Protein AF-A0A5P9D032-F1 (afdb_monomer_lite)

pLDDT: mean 89.38, std 12.62, range [38.28, 98.38]

Secondary structure (DSSP, 8-state):
-----SS-HHHHHHHHHHHHHHHHHTT-HHHHHHHSSS-HHHHHHHH--S-GGGTT----HHHHHHHHHHHHHTT---HHHHHHHHHTT-------SSTHHHHHHHHHHHHHHHHHHHHHHHT--

Sequence (125 aa):
MSIGRRTTDTDRRGLKIATQRTVQMCGGQDYSATVTRVHSKTLSDYGNTGNERHGDTFMPVDVFADLVIDCAERGEVAPMLERLCELAGGRFVRVHGDGLLAITEEIMRQAKALQDHVSNGEAAE

Foldseek 3Di:
DPPPDPDDLVLLLQLLCLLQQLCVLLPHLCSLVVQAVDHSVLSCLQSDPPDPVSSVPHDDPRSVVSSQVSCVVVVHGRSSVQSVQVVVVHGDDDDDDPGPVVVVVVVVVVVVVVVVVVVVVVVVD

Radius of gyration: 19.41 Å; chains: 1; bounding box: 33×46×62 Å

Structure (mmCIF, N/CA/C/O backbone):
data_AF-A0A5P9D032-F1
#
_entry.id   AF-A0A5P9D032-F1
#
loop_
_atom_site.group_PDB
_atom_site.id
_atom_site.type_symbol
_atom_site.label_atom_id
_atom_site.label_alt_id
_atom_site.label_comp_id
_atom_site.label_asym_id
_atom_site.label_entity_id
_atom_site.label_seq_id
_atom_site.pdbx_PDB_ins_code
_atom_site.Cartn_x
_atom_site.Cartn_y
_atom_site.Cartn_z
_atom_site.occupancy
_atom_site.B_iso_or_equiv
_atom_site.auth_seq_id
_atom_site.auth_comp_id
_atom_site.auth_asym_id
_atom_site.auth_atom_id
_atom_site.pdbx_PDB_model_num
ATOM 1 N N . MET A 1 1 ? -8.980 8.339 -28.553 1.00 38.28 1 MET A N 1
ATOM 2 C CA . MET A 1 1 ? -9.266 9.232 -27.410 1.00 38.28 1 MET A CA 1
ATOM 3 C C . MET A 1 1 ? -8.490 8.719 -26.214 1.00 38.28 1 MET A C 1
ATOM 5 O O . MET A 1 1 ? -8.739 7.598 -25.795 1.00 38.28 1 MET A O 1
ATOM 9 N N . SER A 1 2 ? -7.520 9.484 -25.715 1.00 50.03 2 SER A N 1
ATOM 10 C CA . SER A 1 2 ? -6.909 9.195 -24.417 1.00 50.03 2 SER A CA 1
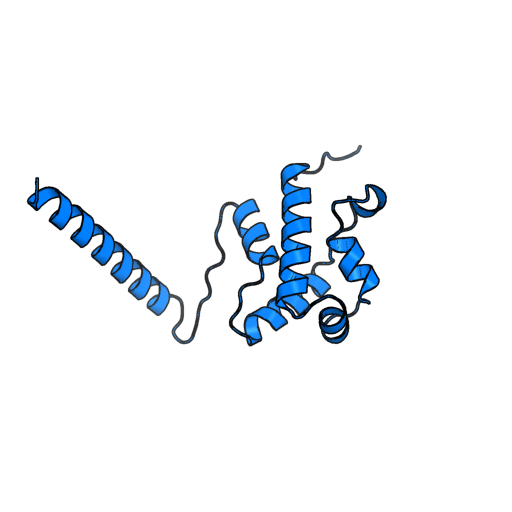ATOM 11 C C . SER A 1 2 ? -7.854 9.748 -23.357 1.00 50.03 2 SER A C 1
ATOM 13 O O . SER A 1 2 ? -8.034 10.962 -23.270 1.00 50.03 2 SER A O 1
ATOM 15 N N . ILE A 1 3 ? -8.536 8.872 -22.620 1.00 60.94 3 ILE A N 1
ATOM 16 C CA . ILE A 1 3 ? -9.250 9.297 -21.417 1.00 60.94 3 ILE A CA 1
ATOM 17 C C . ILE A 1 3 ? -8.163 9.731 -20.435 1.00 60.94 3 ILE A C 1
ATOM 19 O O . ILE A 1 3 ? -7.352 8.909 -20.006 1.00 60.94 3 ILE A O 1
ATOM 23 N N . GLY A 1 4 ? -8.117 11.028 -20.121 1.00 81.06 4 GLY A N 1
ATOM 24 C CA . GLY A 1 4 ? -7.200 11.558 -19.119 1.00 81.06 4 GLY A CA 1
ATOM 25 C C . GLY A 1 4 ? -7.355 10.782 -17.812 1.00 81.06 4 GLY A C 1
ATOM 26 O O . GLY A 1 4 ? -8.474 10.529 -17.355 1.00 81.06 4 GLY A O 1
ATOM 27 N N . ARG A 1 5 ? -6.235 10.351 -17.228 1.00 85.56 5 ARG A N 1
ATOM 28 C CA . ARG A 1 5 ? -6.258 9.602 -15.968 1.00 85.56 5 ARG A CA 1
ATOM 29 C C . ARG A 1 5 ? -6.827 10.488 -14.864 1.00 85.56 5 ARG A C 1
ATOM 31 O O . ARG A 1 5 ? -6.528 11.675 -14.798 1.00 85.56 5 ARG A O 1
ATOM 38 N N . ARG A 1 6 ? -7.629 9.891 -13.979 1.00 91.06 6 ARG A N 1
ATOM 39 C CA . ARG A 1 6 ? -8.221 10.591 -12.828 1.00 91.06 6 ARG A CA 1
ATOM 40 C C . ARG A 1 6 ? -7.190 10.966 -11.762 1.00 91.06 6 ARG A C 1
ATOM 42 O O . ARG A 1 6 ? -7.396 11.943 -11.059 1.00 91.06 6 ARG A O 1
ATOM 49 N N . THR A 1 7 ? -6.108 10.198 -11.638 1.00 92.38 7 THR A N 1
ATOM 50 C CA . THR A 1 7 ? -5.033 10.482 -10.682 1.00 92.38 7 THR A CA 1
ATOM 51 C C . THR A 1 7 ? -4.113 11.585 -11.193 1.00 92.38 7 THR A C 1
ATOM 53 O O . THR A 1 7 ? -3.817 11.659 -12.389 1.00 92.38 7 THR A O 1
ATOM 56 N N . THR A 1 8 ? -3.607 12.412 -10.283 1.00 93.38 8 THR A N 1
ATOM 57 C CA . THR A 1 8 ? -2.536 13.379 -10.557 1.00 93.38 8 THR A CA 1
ATOM 58 C C . THR A 1 8 ? -1.155 12.709 -10.502 1.00 93.38 8 THR A C 1
ATOM 60 O O . THR A 1 8 ? -1.019 11.567 -10.051 1.00 93.38 8 THR A O 1
ATOM 63 N N . ASP A 1 9 ? -0.105 13.405 -10.950 1.00 92.19 9 ASP A N 1
ATOM 64 C CA . ASP A 1 9 ? 1.282 12.943 -10.769 1.00 92.19 9 ASP A CA 1
ATOM 65 C C . ASP A 1 9 ? 1.656 12.815 -9.291 1.00 92.19 9 ASP A C 1
ATOM 67 O O . ASP A 1 9 ? 2.324 11.858 -8.895 1.00 92.19 9 ASP A O 1
ATOM 71 N N . THR A 1 10 ? 1.167 13.736 -8.459 1.00 93.75 10 THR A N 1
ATOM 72 C CA . THR A 1 10 ? 1.342 13.695 -7.005 1.00 93.75 10 THR A CA 1
ATOM 73 C C . THR A 1 10 ? 0.710 12.439 -6.408 1.00 93.75 10 THR A C 1
ATOM 75 O O . THR A 1 10 ? 1.352 11.758 -5.607 1.00 93.75 10 THR A O 1
ATOM 78 N N . ASP A 1 11 ? -0.498 12.067 -6.844 1.00 95.38 11 ASP A N 1
ATOM 79 C CA . ASP A 1 11 ? -1.169 10.846 -6.379 1.00 95.38 11 ASP A CA 1
ATOM 80 C C . ASP A 1 11 ? -0.381 9.597 -6.762 1.00 95.38 11 ASP A C 1
ATOM 82 O O . ASP A 1 11 ? -0.115 8.739 -5.918 1.00 95.38 11 ASP A O 1
ATOM 86 N N . ARG A 1 12 ? 0.051 9.522 -8.027 1.00 94.62 12 ARG A N 1
ATOM 87 C CA . ARG A 1 12 ? 0.860 8.415 -8.553 1.00 94.62 12 ARG A CA 1
ATOM 88 C C . ARG A 1 12 ? 2.191 8.278 -7.819 1.00 94.62 12 ARG A C 1
ATOM 90 O O . ARG A 1 12 ? 2.565 7.171 -7.433 1.00 94.62 12 ARG A O 1
ATOM 97 N N . ARG A 1 13 ? 2.888 9.390 -7.575 1.00 95.50 13 ARG A N 1
ATOM 98 C CA . ARG A 1 13 ? 4.135 9.406 -6.799 1.00 95.50 13 ARG A CA 1
ATOM 99 C C . ARG A 1 13 ? 3.895 8.959 -5.359 1.00 95.50 13 ARG A C 1
ATOM 101 O O . ARG A 1 13 ? 4.665 8.150 -4.845 1.00 95.50 13 ARG A O 1
ATOM 108 N N . GLY A 1 14 ? 2.817 9.433 -4.733 1.00 96.62 14 GLY A N 1
ATOM 109 C CA . GLY A 1 14 ? 2.407 9.012 -3.393 1.00 96.62 14 GLY A CA 1
ATOM 110 C C . GLY A 1 14 ? 2.156 7.504 -3.309 1.00 96.62 14 GLY A C 1
ATOM 111 O O . GLY A 1 14 ? 2.670 6.851 -2.404 1.00 96.62 14 GLY A O 1
ATOM 112 N N . LEU A 1 15 ? 1.458 6.929 -4.293 1.00 97.00 15 LEU A N 1
ATOM 113 C CA . LEU A 1 15 ? 1.227 5.483 -4.383 1.00 97.00 15 LEU A CA 1
ATOM 114 C C . LEU A 1 15 ? 2.529 4.689 -4.534 1.00 97.00 15 LEU A C 1
ATOM 116 O O . LEU A 1 15 ? 2.698 3.662 -3.878 1.00 97.00 15 LEU A O 1
ATOM 120 N N . LYS A 1 16 ? 3.485 5.166 -5.338 1.00 97.56 16 LYS A N 1
ATOM 121 C CA . LYS A 1 16 ? 4.796 4.511 -5.474 1.00 97.56 16 LYS A CA 1
ATOM 122 C C . LYS A 1 16 ? 5.605 4.533 -4.179 1.00 97.56 16 LYS A C 1
ATOM 124 O O . LYS A 1 16 ? 6.175 3.513 -3.800 1.00 97.56 16 LYS A O 1
ATOM 129 N N . ILE A 1 17 ? 5.602 5.650 -3.455 1.00 98.00 17 ILE A N 1
ATOM 130 C CA . ILE A 1 17 ? 6.254 5.737 -2.138 1.00 98.00 17 ILE A CA 1
ATOM 131 C C . ILE A 1 17 ? 5.572 4.789 -1.142 1.00 98.00 17 ILE A C 1
ATOM 133 O O . ILE A 1 17 ? 6.251 4.051 -0.430 1.00 98.00 17 ILE A O 1
ATOM 137 N N . ALA A 1 18 ? 4.238 4.756 -1.116 1.00 98.12 18 ALA A N 1
ATOM 138 C CA . ALA A 1 18 ? 3.489 3.836 -0.264 1.00 98.12 18 ALA A CA 1
ATOM 139 C C . ALA A 1 18 ? 3.758 2.361 -0.626 1.00 98.12 18 ALA A C 1
ATOM 141 O O . ALA A 1 18 ? 3.851 1.516 0.264 1.00 98.12 18 ALA A O 1
ATOM 142 N N . THR A 1 19 ? 3.986 2.066 -1.911 1.00 98.25 19 THR A N 1
ATOM 143 C CA . THR A 1 19 ? 4.440 0.751 -2.391 1.00 98.25 19 THR A CA 1
ATOM 144 C C . THR A 1 19 ? 5.786 0.370 -1.803 1.00 98.25 19 THR A C 1
ATOM 146 O O . THR A 1 19 ? 5.902 -0.699 -1.212 1.00 98.25 19 THR A O 1
ATOM 149 N N . GLN A 1 20 ? 6.786 1.253 -1.896 1.00 97.88 20 GLN A N 1
ATOM 150 C CA . GLN A 1 20 ? 8.101 0.999 -1.303 1.00 97.88 20 GLN A CA 1
ATOM 151 C C . GLN A 1 20 ? 7.987 0.727 0.199 1.00 97.88 20 GLN A C 1
ATOM 153 O O . GLN A 1 20 ? 8.551 -0.245 0.687 1.00 97.88 20 GLN A O 1
ATOM 158 N N . ARG A 1 21 ? 7.230 1.558 0.926 1.00 98.00 21 ARG A N 1
ATOM 159 C CA . ARG A 1 21 ? 7.043 1.415 2.377 1.00 98.00 21 ARG A CA 1
ATOM 160 C C . ARG A 1 21 ? 6.352 0.108 2.752 1.00 98.00 21 ARG A C 1
ATOM 162 O O . ARG A 1 21 ? 6.767 -0.521 3.714 1.00 98.00 21 ARG A O 1
ATOM 169 N N . THR A 1 22 ? 5.354 -0.314 1.978 1.00 98.12 22 THR A N 1
ATOM 170 C CA . THR A 1 22 ? 4.661 -1.595 2.193 1.00 98.12 22 THR A CA 1
ATOM 171 C C . THR A 1 22 ? 5.609 -2.770 1.985 1.00 98.12 22 THR A C 1
ATOM 173 O O . THR A 1 22 ? 5.741 -3.605 2.865 1.00 98.12 22 THR A O 1
ATOM 176 N N . VAL A 1 23 ? 6.356 -2.786 0.877 1.00 97.81 23 VAL A N 1
ATOM 177 C CA . VAL 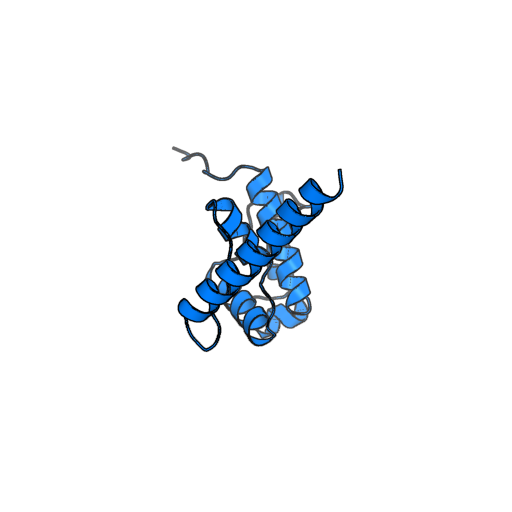A 1 23 ? 7.347 -3.844 0.611 1.00 97.81 23 VAL A CA 1
ATOM 178 C C . VAL A 1 23 ? 8.419 -3.896 1.704 1.00 97.81 23 VAL A C 1
ATOM 180 O O . VAL A 1 23 ? 8.839 -4.978 2.097 1.00 97.81 23 VAL A O 1
ATOM 183 N N . GLN A 1 24 ? 8.863 -2.744 2.219 1.00 97.69 24 GLN A N 1
ATOM 184 C CA . GLN A 1 24 ? 9.803 -2.703 3.345 1.00 97.69 24 GLN A CA 1
ATOM 185 C C . GLN A 1 24 ? 9.183 -3.246 4.637 1.00 97.69 24 GLN A C 1
ATOM 187 O O . GLN A 1 24 ? 9.832 -4.022 5.329 1.00 97.69 24 GLN A O 1
ATOM 192 N N . MET A 1 25 ? 7.928 -2.895 4.927 1.00 97.12 25 MET A N 1
ATOM 193 C CA . MET A 1 25 ? 7.183 -3.384 6.092 1.00 97.12 25 MET A CA 1
ATOM 194 C C . MET A 1 25 ? 7.013 -4.912 6.074 1.00 97.12 25 MET A C 1
ATOM 196 O O . MET A 1 25 ? 7.250 -5.559 7.087 1.00 97.12 25 MET A O 1
ATOM 200 N N . CYS A 1 26 ? 6.744 -5.517 4.911 1.00 95.44 26 CYS A N 1
ATOM 201 C CA . CYS A 1 26 ? 6.686 -6.979 4.775 1.00 95.44 26 CYS A CA 1
ATOM 202 C C . CYS A 1 26 ? 8.037 -7.681 5.039 1.00 95.44 26 CYS A C 1
ATOM 204 O O . CYS A 1 26 ? 8.075 -8.896 5.222 1.00 95.44 26 CYS A O 1
ATOM 206 N N . GLY A 1 27 ? 9.157 -6.951 5.085 1.00 95.12 27 GLY A N 1
ATOM 207 C CA . GLY A 1 27 ? 10.505 -7.514 5.251 1.00 95.12 27 GLY A CA 1
ATOM 208 C C . GLY A 1 27 ? 11.411 -7.335 4.030 1.00 95.12 27 GLY A C 1
ATOM 209 O O . GLY A 1 27 ? 12.428 -8.014 3.904 1.00 95.12 27 GLY A O 1
ATOM 210 N N . GLY A 1 28 ? 11.058 -6.430 3.116 1.00 97.25 28 GLY A N 1
ATOM 211 C CA . GLY A 1 28 ? 11.842 -6.112 1.927 1.00 97.25 28 GLY A CA 1
ATOM 212 C C . GLY A 1 28 ? 11.443 -6.921 0.691 1.00 97.25 28 GLY A C 1
ATOM 213 O O . GLY A 1 28 ? 10.538 -7.755 0.716 1.00 97.25 28 GLY A O 1
ATOM 214 N N . GLN A 1 29 ? 12.122 -6.644 -0.427 1.00 97.19 29 GLN A N 1
ATOM 215 C CA . GLN A 1 29 ? 11.784 -7.202 -1.744 1.00 97.19 29 GLN A CA 1
ATOM 216 C C . GLN A 1 29 ? 11.968 -8.721 -1.810 1.00 97.19 29 GLN A C 1
ATOM 218 O O . GLN A 1 29 ? 11.136 -9.393 -2.410 1.00 97.19 29 GLN A O 1
ATOM 223 N N . ASP A 1 30 ? 13.018 -9.253 -1.181 1.00 97.69 30 ASP A N 1
ATOM 224 C CA . ASP A 1 30 ? 13.319 -10.687 -1.223 1.00 97.69 30 ASP A CA 1
ATOM 225 C C . ASP A 1 30 ? 12.312 -11.506 -0.427 1.00 97.69 30 ASP A C 1
ATOM 227 O O . ASP A 1 30 ? 11.845 -12.529 -0.917 1.00 97.69 30 ASP A O 1
ATOM 231 N N . TYR A 1 31 ? 11.910 -11.024 0.752 1.00 97.94 31 TYR A N 1
ATOM 232 C CA . TYR A 1 31 ? 10.816 -11.640 1.494 1.00 97.94 31 TYR A CA 1
ATOM 233 C C . TYR A 1 31 ? 9.490 -11.497 0.740 1.00 97.94 31 TYR A C 1
A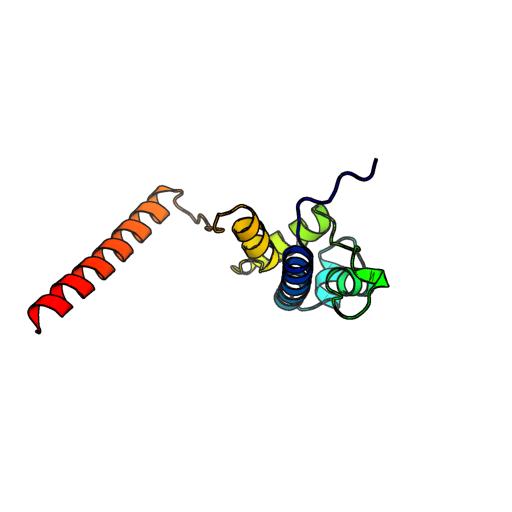TOM 235 O O . TYR A 1 31 ? 8.771 -12.465 0.539 1.00 97.94 31 TYR A O 1
ATOM 243 N N . SER A 1 32 ? 9.180 -10.297 0.249 1.00 97.69 32 SER A N 1
ATOM 244 C CA . SER A 1 32 ? 7.939 -10.045 -0.493 1.00 97.69 32 SER A CA 1
ATOM 245 C C . SER A 1 32 ? 7.809 -10.936 -1.742 1.00 97.69 32 SER A C 1
ATOM 247 O O . SER A 1 32 ? 6.704 -11.266 -2.163 1.00 97.69 32 SER A O 1
ATOM 249 N N . ALA A 1 33 ? 8.924 -11.368 -2.335 1.00 97.88 33 ALA A N 1
ATOM 250 C CA . ALA A 1 33 ? 8.933 -12.301 -3.458 1.00 97.88 33 ALA A CA 1
ATOM 251 C C . ALA A 1 33 ? 8.605 -13.758 -3.072 1.00 97.88 33 ALA A C 1
ATOM 253 O O . ALA A 1 33 ? 8.327 -14.559 -3.961 1.00 97.88 33 ALA A O 1
ATOM 254 N N . THR A 1 34 ? 8.647 -14.125 -1.785 1.00 97.81 34 THR A N 1
ATOM 255 C CA . THR A 1 34 ? 8.256 -15.467 -1.312 1.00 97.81 34 THR A CA 1
ATOM 256 C C . THR A 1 34 ? 6.765 -15.571 -0.999 1.00 97.81 34 THR A C 1
ATOM 258 O O . THR A 1 34 ? 6.214 -16.667 -1.070 1.00 97.81 34 THR A O 1
ATOM 261 N N . VAL A 1 35 ? 6.116 -14.446 -0.683 1.00 97.12 35 VAL A N 1
ATOM 262 C CA . VAL A 1 35 ? 4.681 -14.377 -0.345 1.00 97.12 35 VAL A CA 1
ATOM 263 C C . VAL A 1 35 ? 3.807 -13.880 -1.497 1.00 97.12 35 VAL A C 1
ATOM 265 O O . VAL A 1 35 ? 2.589 -13.988 -1.431 1.00 97.12 35 VAL A O 1
ATOM 268 N N . THR A 1 36 ? 4.412 -13.363 -2.569 1.00 98.00 36 THR A N 1
ATOM 269 C CA . THR A 1 36 ? 3.706 -12.927 -3.782 1.00 98.00 36 THR A CA 1
ATOM 270 C C . THR A 1 36 ? 4.129 -13.752 -4.993 1.00 98.00 36 THR A C 1
ATOM 272 O O . THR A 1 36 ? 5.173 -14.401 -5.006 1.00 98.00 36 THR A O 1
ATOM 275 N N . ARG A 1 37 ? 3.359 -13.682 -6.083 1.00 98.12 37 ARG A N 1
ATOM 276 C CA . ARG A 1 37 ? 3.691 -14.384 -7.340 1.00 98.12 37 ARG A CA 1
ATOM 277 C C . ARG A 1 37 ? 4.792 -13.735 -8.197 1.00 98.12 37 ARG A C 1
ATOM 279 O O . ARG A 1 37 ? 4.991 -14.156 -9.338 1.00 98.12 37 ARG A O 1
ATOM 286 N N . VAL A 1 38 ? 5.426 -12.653 -7.743 1.00 97.81 38 VAL A N 1
ATOM 287 C CA . VAL A 1 38 ? 6.389 -11.870 -8.540 1.00 97.81 38 VAL A CA 1
ATOM 288 C C . VAL A 1 38 ? 7.771 -11.845 -7.893 1.00 97.81 38 VAL A C 1
ATOM 290 O O . VAL A 1 38 ? 7.914 -11.962 -6.686 1.00 97.81 38 VAL A O 1
ATOM 293 N N . HIS A 1 39 ? 8.811 -11.649 -8.703 1.00 97.25 39 HIS A N 1
ATOM 294 C CA . HIS A 1 39 ? 10.192 -11.591 -8.217 1.00 97.25 39 HIS A CA 1
ATOM 295 C C . HIS A 1 39 ? 10.566 -10.224 -7.613 1.00 97.25 39 HIS A C 1
ATOM 297 O O . HIS A 1 39 ? 9.988 -9.195 -7.977 1.00 97.25 39 HIS A O 1
ATOM 303 N N . SER A 1 40 ? 11.621 -10.195 -6.785 1.00 96.75 40 SER A N 1
ATOM 304 C CA . SER A 1 40 ? 12.144 -9.000 -6.093 1.00 96.75 40 SER A CA 1
ATO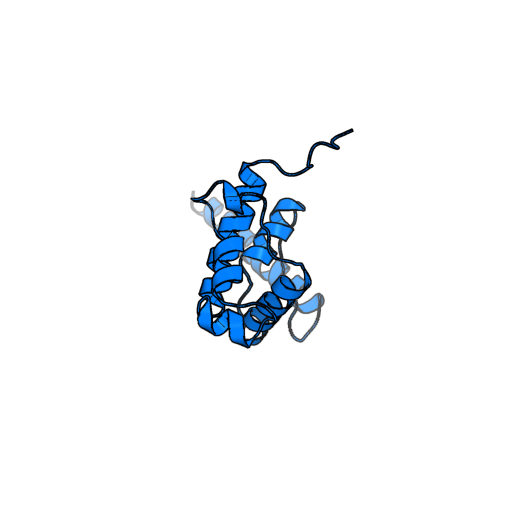M 305 C C . SER A 1 40 ? 12.346 -7.796 -7.018 1.00 96.75 40 SER A C 1
ATOM 307 O O . SER A 1 40 ? 11.981 -6.669 -6.686 1.00 96.75 40 SER A O 1
ATOM 309 N N . LYS A 1 41 ? 12.874 -8.034 -8.227 1.00 97.12 41 LYS A N 1
ATOM 310 C CA . LYS A 1 41 ? 13.097 -6.979 -9.227 1.00 97.12 41 LYS A CA 1
ATOM 311 C C . LYS A 1 41 ? 11.791 -6.316 -9.668 1.00 97.12 41 LYS A C 1
ATOM 313 O O . LYS A 1 41 ? 11.714 -5.096 -9.740 1.00 97.12 41 LYS A O 1
ATOM 318 N N . THR A 1 42 ? 10.758 -7.113 -9.911 1.00 97.69 42 THR A N 1
ATOM 319 C CA . THR A 1 42 ? 9.437 -6.616 -10.304 1.00 97.69 42 THR A CA 1
ATOM 320 C C . THR A 1 42 ? 8.813 -5.774 -9.186 1.00 97.69 42 THR A C 1
ATOM 322 O O . THR A 1 42 ? 8.243 -4.717 -9.448 1.00 97.69 42 THR A O 1
ATOM 325 N N . LEU A 1 43 ? 8.981 -6.192 -7.927 1.00 97.56 43 LEU A N 1
ATOM 326 C CA . LEU A 1 43 ? 8.545 -5.422 -6.756 1.00 97.56 43 LEU A CA 1
ATOM 327 C C . LEU A 1 43 ? 9.288 -4.081 -6.637 1.00 97.56 43 LEU A C 1
ATOM 329 O O . LEU A 1 43 ? 8.677 -3.061 -6.312 1.00 97.56 43 LEU A O 1
ATOM 333 N N . SER A 1 44 ? 10.589 -4.066 -6.947 1.00 96.69 44 SER A N 1
ATOM 334 C CA . SER A 1 44 ? 11.389 -2.838 -7.018 1.00 96.69 44 SER A CA 1
ATOM 335 C C . SER A 1 44 ? 10.843 -1.857 -8.060 1.00 96.69 44 SER A C 1
ATOM 337 O O . SER A 1 44 ? 10.661 -0.672 -7.764 1.00 96.69 44 SER A O 1
ATOM 339 N N . ASP A 1 45 ? 10.512 -2.357 -9.253 1.00 97.75 45 ASP A N 1
ATOM 340 C CA . ASP A 1 45 ? 9.989 -1.551 -10.359 1.00 97.75 45 ASP A CA 1
ATOM 341 C C . ASP A 1 45 ? 8.658 -0.870 -9.993 1.00 97.75 45 ASP A C 1
ATOM 343 O O . ASP A 1 45 ? 8.461 0.314 -10.288 1.00 97.75 45 ASP A O 1
ATOM 347 N N . TYR A 1 46 ? 7.764 -1.568 -9.280 1.00 97.75 46 TYR A N 1
ATOM 348 C CA . TYR A 1 46 ? 6.481 -1.007 -8.835 1.00 97.75 46 TYR A CA 1
ATOM 349 C C . TYR A 1 46 ? 6.652 0.222 -7.942 1.00 97.75 46 TYR A C 1
ATOM 351 O O . TYR A 1 46 ? 5.961 1.228 -8.125 1.00 97.75 46 TYR A O 1
ATOM 359 N N . GLY A 1 47 ? 7.608 0.176 -7.016 1.00 95.75 47 GLY A N 1
ATOM 360 C CA . GLY A 1 47 ? 7.916 1.290 -6.127 1.00 95.75 47 GLY A CA 1
ATOM 361 C C . GLY A 1 47 ? 8.788 2.379 -6.755 1.00 95.75 47 GLY A C 1
ATOM 362 O O . GLY A 1 47 ? 8.964 3.425 -6.142 1.00 95.75 47 GLY A O 1
ATOM 363 N N . ASN A 1 48 ? 9.368 2.185 -7.941 1.00 96.06 48 ASN A N 1
ATOM 364 C CA . ASN A 1 48 ? 10.428 3.060 -8.450 1.00 96.06 48 ASN A CA 1
ATOM 365 C C . ASN A 1 48 ? 9.924 4.468 -8.820 1.00 96.06 48 ASN A C 1
ATOM 367 O O . ASN A 1 48 ? 9.123 4.620 -9.742 1.00 96.06 48 ASN A O 1
ATOM 371 N N . THR A 1 49 ? 10.430 5.492 -8.121 1.00 94.31 49 THR A N 1
ATOM 372 C CA . THR A 1 49 ? 10.134 6.920 -8.356 1.00 94.31 49 THR A CA 1
ATOM 373 C C . THR A 1 49 ? 11.246 7.681 -9.084 1.00 94.31 49 THR A C 1
ATOM 375 O O . THR A 1 49 ? 11.072 8.864 -9.361 1.00 94.31 49 THR A O 1
ATOM 378 N N . GLY A 1 50 ? 12.408 7.059 -9.304 1.00 90.25 50 GLY A N 1
ATOM 379 C CA . GLY A 1 50 ? 13.608 7.714 -9.841 1.00 90.25 50 GLY A CA 1
ATOM 380 C C . GLY A 1 50 ? 13.843 7.477 -11.333 1.00 90.25 50 GLY A C 1
ATOM 381 O O . GLY A 1 50 ? 14.627 8.195 -11.941 1.00 90.25 50 GLY A O 1
ATOM 382 N N . ASN A 1 51 ? 13.177 6.483 -11.924 1.00 91.44 51 ASN A N 1
ATOM 383 C CA . ASN A 1 51 ? 13.307 6.141 -13.337 1.00 91.44 51 ASN A CA 1
ATOM 384 C C . ASN A 1 51 ? 11.955 6.271 -14.052 1.00 91.44 51 ASN A C 1
ATOM 386 O O . ASN A 1 51 ? 11.018 5.524 -13.762 1.00 91.44 51 ASN A O 1
ATOM 390 N N . GLU A 1 52 ? 11.882 7.185 -15.023 1.00 89.75 52 GLU A N 1
ATOM 391 C CA . GLU A 1 52 ? 10.672 7.481 -15.804 1.00 89.75 52 GLU A CA 1
ATOM 392 C C . GLU A 1 52 ? 10.095 6.255 -16.514 1.00 89.75 52 GLU A C 1
ATOM 394 O O . GLU A 1 52 ? 8.876 6.126 -16.612 1.00 89.75 52 GLU A O 1
ATOM 399 N N . ARG A 1 53 ? 10.941 5.294 -16.915 1.00 92.50 53 ARG A N 1
ATOM 400 C CA . ARG A 1 53 ? 10.498 4.031 -17.528 1.00 92.50 53 ARG A CA 1
ATOM 401 C C . ARG A 1 53 ? 9.477 3.292 -16.663 1.00 92.50 53 ARG A C 1
ATOM 403 O O . ARG A 1 53 ? 8.595 2.620 -17.188 1.00 92.50 53 ARG A O 1
ATOM 410 N N . HIS A 1 54 ? 9.611 3.402 -15.346 1.00 94.06 54 HIS A N 1
ATOM 411 C CA . HIS A 1 54 ? 8.744 2.727 -14.390 1.00 94.06 54 HIS A CA 1
ATOM 412 C C . HIS A 1 54 ? 7.643 3.640 -13.849 1.00 94.06 54 HIS A C 1
ATOM 414 O O . HIS A 1 54 ? 6.850 3.185 -13.027 1.00 94.06 54 HIS A O 1
ATOM 420 N N . GLY A 1 55 ? 7.544 4.891 -14.316 1.00 89.94 55 GLY A N 1
ATOM 421 C CA . GLY A 1 55 ? 6.566 5.878 -13.848 1.00 89.94 55 GLY A CA 1
ATOM 422 C C . GLY A 1 55 ? 5.124 5.365 -13.895 1.00 89.94 55 GLY A C 1
ATOM 423 O O . GLY A 1 55 ? 4.375 5.557 -12.938 1.00 89.94 55 GLY A O 1
ATOM 424 N N . ASP A 1 56 ? 4.789 4.611 -14.946 1.00 91.00 56 ASP A N 1
ATOM 425 C CA . ASP A 1 56 ? 3.472 3.994 -15.145 1.00 91.00 56 ASP A CA 1
ATOM 426 C C . ASP A 1 56 ? 3.401 2.498 -14.803 1.00 91.00 56 ASP A C 1
ATOM 428 O O . ASP A 1 56 ? 2.377 1.850 -15.016 1.00 91.00 56 ASP A O 1
ATOM 432 N N . THR A 1 57 ? 4.470 1.935 -14.237 1.00 95.81 57 THR A N 1
ATOM 433 C CA . THR A 1 57 ? 4.487 0.547 -13.761 1.00 95.81 57 THR A CA 1
ATOM 434 C C . THR A 1 57 ? 4.009 0.506 -12.309 1.00 95.81 57 THR A C 1
ATOM 436 O O . THR A 1 57 ? 4.730 0.933 -11.407 1.00 95.81 57 THR A O 1
ATOM 439 N N . PHE A 1 58 ? 2.792 0.007 -12.086 1.00 96.75 58 PHE A N 1
ATOM 440 C CA . PHE A 1 58 ? 2.168 -0.119 -10.764 1.00 96.75 58 PHE A CA 1
ATOM 441 C C . PHE A 1 58 ? 1.925 -1.581 -10.398 1.00 96.75 58 PHE A C 1
ATOM 443 O O . PHE A 1 58 ? 1.800 -2.438 -11.272 1.00 96.75 58 PHE A O 1
ATOM 450 N N . MET A 1 59 ? 1.845 -1.840 -9.094 1.00 97.88 59 MET A N 1
ATOM 451 C CA . MET A 1 59 ? 1.582 -3.167 -8.555 1.00 97.88 59 MET A CA 1
ATOM 452 C C . MET A 1 59 ? 0.174 -3.652 -8.951 1.00 97.88 59 MET A C 1
ATOM 454 O O . MET A 1 59 ? -0.795 -2.909 -8.774 1.00 97.88 59 MET A O 1
ATOM 458 N N . PRO A 1 60 ? 0.039 -4.881 -9.476 1.00 97.94 60 PRO A N 1
ATOM 459 C CA . PRO A 1 60 ? -1.251 -5.538 -9.669 1.00 97.94 60 PRO A CA 1
ATOM 460 C C . PRO A 1 60 ? -2.028 -5.717 -8.355 1.00 97.94 60 PRO A C 1
ATOM 462 O O . PRO A 1 60 ? -1.430 -5.878 -7.293 1.00 97.94 60 PRO A O 1
ATOM 465 N N . VAL A 1 61 ? -3.363 -5.713 -8.427 1.00 97.81 61 VAL A N 1
ATOM 466 C CA . VAL A 1 61 ? -4.243 -5.766 -7.240 1.00 97.81 61 VAL A CA 1
ATOM 467 C C . VAL A 1 61 ? -4.078 -7.060 -6.438 1.00 97.81 61 VAL A C 1
ATOM 469 O O . VAL A 1 61 ? -4.158 -7.022 -5.218 1.00 97.81 61 VAL A O 1
ATOM 472 N N . ASP A 1 62 ? -3.828 -8.184 -7.105 1.00 98.19 62 ASP A N 1
ATOM 473 C CA . ASP A 1 62 ? -3.578 -9.478 -6.467 1.00 98.19 62 ASP A CA 1
ATOM 474 C C . ASP A 1 62 ? -2.269 -9.470 -5.664 1.00 98.19 62 ASP A C 1
ATOM 476 O O . ASP A 1 62 ? -2.282 -9.773 -4.479 1.00 98.19 62 ASP A O 1
ATOM 480 N N . VAL A 1 63 ? -1.170 -8.994 -6.261 1.00 98.38 63 VAL A N 1
ATOM 481 C CA . VAL A 1 63 ? 0.122 -8.829 -5.563 1.00 98.38 63 VAL A CA 1
ATOM 482 C C . VAL A 1 63 ? -0.002 -7.858 -4.383 1.00 98.38 63 VAL A C 1
ATOM 484 O O . VAL A 1 63 ? 0.603 -8.065 -3.336 1.00 98.38 63 VAL A O 1
ATOM 487 N N . PHE A 1 64 ? -0.790 -6.792 -4.538 1.00 98.12 64 PHE A N 1
ATOM 488 C CA . PHE A 1 64 ? -1.092 -5.874 -3.441 1.00 98.12 64 PHE A CA 1
ATOM 489 C C . PHE A 1 64 ? -1.858 -6.572 -2.309 1.00 98.12 64 PHE A C 1
ATOM 491 O O . PHE A 1 64 ? -1.500 -6.391 -1.147 1.00 98.12 64 PHE A O 1
ATOM 498 N N . ALA A 1 65 ? -2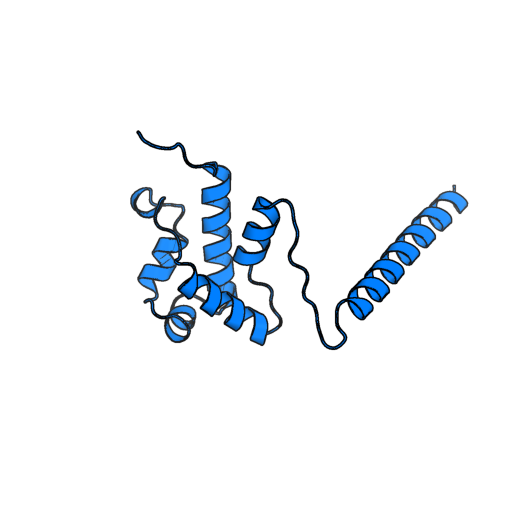.877 -7.373 -2.632 1.00 97.94 65 ALA A N 1
ATOM 499 C CA . ALA A 1 65 ? -3.661 -8.105 -1.643 1.00 97.94 65 ALA A CA 1
ATOM 500 C C . ALA A 1 65 ? -2.802 -9.099 -0.846 1.00 97.94 65 ALA A C 1
ATOM 502 O O . ALA A 1 65 ? -2.921 -9.131 0.377 1.00 97.94 65 ALA A O 1
ATOM 503 N N . ASP A 1 66 ? -1.899 -9.823 -1.512 1.00 98.25 66 ASP A N 1
ATOM 504 C CA . ASP A 1 66 ? -0.945 -10.733 -0.864 1.00 98.25 66 ASP A CA 1
ATOM 505 C C . ASP A 1 66 ? -0.120 -9.998 0.213 1.00 98.25 66 ASP A C 1
ATOM 507 O O . ASP A 1 66 ? -0.067 -10.424 1.366 1.00 98.25 66 ASP A O 1
ATOM 511 N N . LEU A 1 67 ? 0.458 -8.836 -0.127 1.00 97.94 67 LEU A N 1
ATOM 512 C CA . LEU A 1 67 ? 1.241 -8.027 0.821 1.00 97.94 67 LEU A CA 1
ATOM 513 C C . LEU A 1 67 ? 0.385 -7.436 1.950 1.00 97.94 67 LEU A C 1
ATOM 515 O O . LEU A 1 67 ? 0.841 -7.324 3.084 1.00 97.94 67 LEU A O 1
ATOM 519 N N . VAL A 1 68 ? -0.858 -7.040 1.659 1.00 97.06 68 VAL A N 1
ATOM 520 C CA . VAL A 1 68 ? -1.784 -6.527 2.681 1.00 97.06 68 VAL A CA 1
ATOM 521 C C . VAL A 1 68 ? -2.118 -7.601 3.707 1.00 97.06 68 VAL A C 1
ATOM 523 O O . VAL A 1 68 ? -2.147 -7.295 4.899 1.00 97.06 68 VAL A O 1
ATOM 526 N N . ILE A 1 69 ? -2.380 -8.830 3.258 1.00 96.19 69 ILE A N 1
ATOM 527 C CA . ILE A 1 69 ? -2.667 -9.965 4.139 1.00 96.19 69 ILE A CA 1
ATOM 528 C C . ILE A 1 69 ? -1.438 -10.276 4.994 1.00 96.19 69 ILE A C 1
ATOM 530 O O . ILE A 1 69 ? -1.566 -10.355 6.212 1.00 96.19 69 ILE A O 1
ATOM 534 N N . ASP A 1 70 ? -0.253 -10.337 4.386 1.00 96.38 70 ASP A N 1
ATOM 535 C CA . ASP A 1 70 ? 1.008 -10.572 5.095 1.00 96.38 70 ASP A CA 1
ATOM 536 C C . ASP A 1 70 ? 1.284 -9.522 6.193 1.00 96.38 70 ASP A C 1
ATOM 538 O O . ASP A 1 70 ? 1.629 -9.869 7.326 1.00 96.38 70 ASP A O 1
ATOM 542 N N . CYS A 1 71 ? 1.056 -8.233 5.913 1.00 94.62 71 CYS A N 1
ATOM 543 C CA . CYS A 1 71 ? 1.101 -7.186 6.940 1.00 94.62 71 CYS A CA 1
ATOM 544 C C . CYS A 1 71 ? 0.018 -7.395 8.015 1.00 94.62 71 CYS A C 1
ATOM 546 O O . CYS A 1 71 ? 0.270 -7.232 9.213 1.00 94.62 71 CYS A O 1
ATOM 548 N N . ALA A 1 72 ? -1.204 -7.749 7.608 1.00 92.69 72 ALA A N 1
ATOM 549 C CA . ALA A 1 72 ? -2.331 -7.914 8.519 1.00 92.69 72 ALA A CA 1
ATOM 550 C C . ALA A 1 72 ? -2.121 -9.055 9.523 1.00 92.69 72 ALA A C 1
ATOM 552 O O . ALA A 1 72 ? -2.427 -8.870 10.701 1.00 92.69 72 ALA A O 1
ATOM 553 N N . GLU A 1 73 ? -1.549 -10.179 9.093 1.00 91.62 73 GLU A N 1
ATOM 554 C CA . GLU A 1 73 ? -1.215 -11.323 9.952 1.00 91.62 73 GLU A CA 1
ATOM 555 C C . GLU A 1 73 ? -0.189 -10.965 11.038 1.00 91.62 73 GLU A C 1
ATOM 557 O O . GLU A 1 73 ? -0.213 -11.530 12.131 1.00 91.62 73 GLU A O 1
ATOM 562 N N . ARG A 1 74 ? 0.657 -9.958 10.786 1.00 89.50 74 ARG A N 1
ATOM 563 C CA . ARG A 1 74 ? 1.615 -9.401 11.760 1.00 89.50 74 ARG A CA 1
ATOM 564 C C . ARG A 1 74 ? 1.024 -8.307 12.639 1.00 89.50 74 ARG A C 1
ATOM 566 O O . ARG A 1 74 ? 1.719 -7.736 13.474 1.00 89.50 74 ARG A O 1
ATOM 573 N N . GLY A 1 75 ? -0.247 -7.970 12.442 1.00 88.56 75 GLY A N 1
ATOM 574 C CA . GLY A 1 75 ? -0.872 -6.858 13.140 1.00 88.56 75 GLY A CA 1
ATOM 575 C C . GLY A 1 75 ? -0.451 -5.484 12.606 1.00 88.56 75 GLY A C 1
ATOM 576 O O . GLY A 1 75 ? -0.716 -4.488 13.273 1.00 88.56 75 GLY A O 1
ATOM 577 N N . GLU A 1 76 ? 0.049 -5.367 11.370 1.00 91.44 76 GLU A N 1
ATOM 578 C CA . GLU A 1 76 ? 0.492 -4.097 10.754 1.00 91.44 76 GLU A CA 1
ATOM 579 C C . GLU A 1 76 ? -0.373 -3.634 9.569 1.00 91.44 76 GLU A C 1
ATOM 581 O O . GLU A 1 76 ? -0.835 -4.431 8.750 1.00 91.44 76 GLU A O 1
ATOM 586 N N . VAL A 1 77 ? -0.659 -2.336 9.465 1.00 93.88 77 VAL A N 1
ATOM 587 C CA . VAL A 1 77 ? -1.451 -1.808 8.343 1.00 93.88 77 VAL A CA 1
ATOM 588 C C . VAL A 1 77 ? -0.514 -1.444 7.197 1.00 93.88 77 VAL A C 1
ATOM 590 O O . VAL A 1 77 ? 0.342 -0.578 7.350 1.00 93.88 77 VAL A O 1
ATOM 593 N N . ALA A 1 78 ? -0.711 -2.068 6.034 1.00 96.88 78 ALA A N 1
ATOM 594 C CA . ALA A 1 78 ? 0.054 -1.766 4.830 1.00 96.88 78 ALA A CA 1
ATOM 595 C C . ALA A 1 78 ? -0.105 -0.281 4.416 1.00 96.88 78 ALA A C 1
ATOM 597 O O . ALA A 1 78 ? -1.222 0.141 4.094 1.00 96.88 78 ALA A O 1
ATOM 598 N N . PRO A 1 79 ? 0.982 0.510 4.315 1.00 97.88 79 PRO A N 1
ATOM 599 C CA . PRO A 1 79 ? 0.919 1.926 3.942 1.00 97.88 79 PRO A CA 1
ATOM 600 C C . PRO A 1 79 ? 0.241 2.193 2.593 1.00 97.88 79 PRO A C 1
ATOM 602 O O . PRO A 1 79 ? -0.367 3.243 2.388 1.00 97.88 79 PRO A O 1
ATOM 605 N N . MET A 1 80 ? 0.337 1.255 1.643 1.00 97.12 80 MET A N 1
ATOM 606 C CA . MET A 1 80 ? -0.356 1.364 0.356 1.00 97.12 80 MET A CA 1
ATOM 607 C C . MET A 1 80 ? -1.880 1.338 0.519 1.00 97.12 80 MET A C 1
ATOM 609 O O . MET A 1 80 ? -2.570 2.078 -0.180 1.00 97.12 80 MET A O 1
ATOM 613 N N . LEU A 1 81 ? -2.402 0.539 1.454 1.00 97.38 81 LEU A N 1
ATOM 614 C CA . LEU A 1 81 ? -3.833 0.470 1.735 1.00 97.38 81 LEU A CA 1
ATOM 615 C C . LEU A 1 81 ? -4.340 1.782 2.335 1.00 97.38 81 LEU A C 1
ATOM 617 O O . LEU A 1 81 ? -5.337 2.321 1.858 1.00 97.38 81 LEU A O 1
ATOM 621 N N . GLU A 1 82 ? -3.621 2.339 3.312 1.00 96.81 82 GLU A N 1
ATOM 622 C CA . GLU A 1 82 ? -3.955 3.649 3.883 1.00 96.81 82 GLU A CA 1
ATOM 623 C C . GLU A 1 82 ? -3.971 4.729 2.804 1.00 96.81 82 GLU A C 1
ATOM 625 O O . GLU A 1 82 ? -4.940 5.480 2.696 1.00 96.81 82 GLU A O 1
ATOM 630 N N . ARG A 1 83 ? -2.954 4.745 1.931 1.00 97.31 83 ARG A N 1
ATOM 631 C CA . ARG A 1 83 ? -2.877 5.722 0.844 1.00 97.31 83 ARG A CA 1
ATOM 632 C C . ARG A 1 83 ? -4.043 5.607 -0.139 1.00 97.31 83 ARG A C 1
ATOM 634 O O . ARG A 1 83 ? -4.521 6.624 -0.637 1.00 97.31 83 ARG A O 1
ATOM 641 N N . LEU A 1 84 ? -4.502 4.393 -0.439 1.00 96.31 84 LEU A N 1
ATOM 642 C CA . LEU A 1 84 ? -5.680 4.186 -1.285 1.00 96.31 84 LEU A CA 1
ATOM 643 C C . LEU A 1 84 ? -6.962 4.682 -0.607 1.00 96.31 84 LEU A C 1
ATOM 645 O O . LEU A 1 84 ? -7.775 5.330 -1.265 1.00 96.31 84 LEU A O 1
ATOM 649 N N . CYS A 1 85 ? -7.125 4.440 0.696 1.00 96.94 85 CYS A N 1
ATOM 650 C CA . CYS A 1 85 ? -8.247 4.983 1.460 1.00 96.94 85 CYS A CA 1
ATOM 651 C C . CYS A 1 85 ? -8.235 6.518 1.477 1.00 96.94 85 CYS A C 1
ATOM 653 O O . CYS A 1 85 ? -9.275 7.123 1.225 1.00 96.94 85 CYS A O 1
ATOM 655 N N . GLU A 1 86 ? -7.076 7.147 1.689 1.00 95.81 86 GLU A N 1
ATOM 656 C CA . GLU A 1 86 ? -6.927 8.609 1.645 1.00 95.81 86 GLU A CA 1
ATOM 657 C C . GLU A 1 86 ? -7.337 9.188 0.287 1.00 95.81 86 GLU A C 1
ATOM 659 O O . GLU A 1 86 ? -8.063 10.179 0.228 1.00 95.81 86 GLU A O 1
ATOM 664 N N . LEU A 1 87 ? -6.910 8.559 -0.816 1.00 95.25 87 LEU A N 1
ATOM 665 C CA . LEU A 1 87 ? -7.292 8.979 -2.170 1.00 95.25 87 LEU A CA 1
ATOM 666 C C . LEU A 1 87 ? -8.799 8.860 -2.422 1.00 95.25 87 LEU A C 1
ATOM 668 O O . LEU A 1 87 ? -9.347 9.619 -3.219 1.00 95.25 87 LEU A O 1
ATOM 672 N N . ALA A 1 88 ? -9.468 7.928 -1.745 1.00 95.50 88 ALA A N 1
ATOM 673 C CA . ALA A 1 88 ? -10.919 7.790 -1.772 1.00 95.50 88 ALA A CA 1
ATOM 674 C C . ALA A 1 88 ? -11.643 8.757 -0.809 1.00 95.50 88 ALA A C 1
ATOM 676 O O . ALA A 1 88 ? -12.870 8.733 -0.745 1.00 95.50 88 ALA A O 1
ATOM 677 N 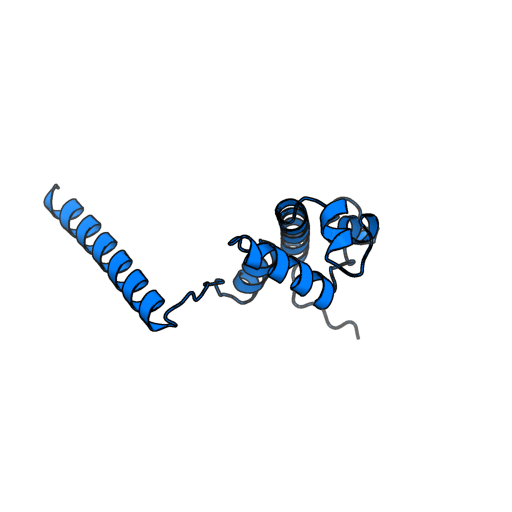N . GLY A 1 89 ? -10.914 9.600 -0.066 1.00 95.31 89 GLY A N 1
ATOM 678 C CA . GLY A 1 89 ? -11.478 10.516 0.931 1.00 95.31 89 GLY A CA 1
ATOM 679 C C . GLY A 1 89 ? -11.837 9.847 2.261 1.00 95.31 89 GLY A C 1
ATOM 680 O O . GLY A 1 89 ? -12.659 10.374 3.007 1.00 95.31 89 GLY A O 1
ATOM 681 N N . GLY A 1 90 ? -11.258 8.681 2.552 1.00 94.50 90 GLY A N 1
ATOM 682 C CA . GLY A 1 90 ? -11.519 7.904 3.761 1.00 94.50 90 GLY A CA 1
ATOM 683 C C . GLY A 1 90 ? -10.257 7.559 4.549 1.00 94.50 90 GLY A C 1
ATOM 684 O O . GLY A 1 90 ? -9.158 8.035 4.274 1.00 94.50 90 GLY A O 1
ATOM 685 N N . ARG A 1 91 ? -10.425 6.684 5.544 1.00 92.94 91 ARG A N 1
ATOM 686 C CA . ARG A 1 91 ? -9.346 6.127 6.365 1.00 92.94 91 ARG A CA 1
ATOM 687 C C . ARG A 1 91 ? -9.574 4.635 6.553 1.00 92.94 91 ARG A C 1
ATOM 689 O O . ARG A 1 91 ? -10.712 4.206 6.732 1.00 92.94 91 ARG A O 1
ATOM 696 N N . PHE A 1 92 ? -8.500 3.854 6.531 1.00 91.56 92 PHE A N 1
ATOM 697 C CA . PHE A 1 92 ? -8.586 2.444 6.881 1.00 91.56 92 PHE A CA 1
ATOM 698 C C . PHE A 1 92 ? -8.752 2.291 8.397 1.00 91.56 92 PHE A C 1
ATOM 700 O O . PHE A 1 92 ? -7.977 2.849 9.172 1.00 91.56 92 PHE A O 1
ATOM 707 N N . VAL A 1 93 ? -9.761 1.528 8.814 1.00 87.31 93 VAL A N 1
ATOM 708 C CA . VAL A 1 93 ? -10.013 1.201 10.219 1.00 87.31 93 VAL A CA 1
ATOM 709 C C . VAL A 1 93 ? -10.105 -0.307 10.333 1.00 87.31 93 VAL A C 1
ATOM 711 O O . VAL A 1 93 ? -10.928 -0.941 9.671 1.00 87.31 93 VAL A O 1
ATOM 714 N N . ARG A 1 94 ? -9.251 -0.892 11.172 1.00 81.00 94 ARG A N 1
ATOM 715 C CA . ARG A 1 94 ? -9.342 -2.315 11.471 1.00 81.00 94 ARG A CA 1
ATOM 716 C C . ARG A 1 94 ? -10.481 -2.593 12.427 1.00 81.00 94 ARG A C 1
ATOM 718 O O . ARG A 1 94 ? -10.616 -1.933 13.451 1.00 81.00 94 ARG A O 1
ATOM 725 N N . VAL A 1 95 ? -11.228 -3.638 12.111 1.00 79.31 95 VAL A N 1
ATOM 726 C CA . VAL A 1 95 ? -12.233 -4.223 12.991 1.00 79.31 95 VAL A CA 1
ATOM 727 C C . VAL A 1 95 ? -11.631 -5.510 13.547 1.00 79.31 95 VAL A C 1
ATOM 729 O O . VAL A 1 95 ? -11.224 -6.383 12.782 1.00 79.31 95 VAL A O 1
ATOM 732 N N . HIS A 1 96 ? -11.489 -5.608 14.865 1.00 67.19 96 HIS A N 1
ATOM 733 C CA . HIS A 1 96 ? -11.027 -6.816 15.555 1.00 67.19 96 HIS A CA 1
ATOM 734 C C . HIS A 1 96 ? -12.177 -7.407 16.364 1.00 67.19 96 HIS A C 1
ATOM 736 O O . HIS A 1 96 ? -12.979 -6.635 16.878 1.00 67.19 96 HIS A O 1
ATOM 742 N N . GLY A 1 97 ? -12.205 -8.741 16.483 1.00 58.81 97 GLY A N 1
ATOM 743 C CA . GLY A 1 97 ? -12.749 -9.519 17.613 1.00 58.81 97 GLY A CA 1
ATOM 744 C C . GLY A 1 97 ? -14.240 -9.427 17.945 1.00 58.81 97 GLY A C 1
ATOM 745 O O . GLY A 1 97 ? -14.880 -10.462 18.055 1.00 58.81 97 GLY A O 1
ATOM 746 N N . ASP A 1 98 ? -14.799 -8.223 18.040 1.00 54.09 98 ASP A N 1
ATOM 747 C CA . ASP A 1 98 ? -16.118 -7.934 18.619 1.00 54.09 98 ASP A CA 1
ATOM 748 C C . ASP A 1 98 ? -17.003 -7.075 17.686 1.00 54.09 98 ASP A C 1
ATOM 750 O O . ASP A 1 98 ? -18.107 -6.651 18.032 1.00 54.09 98 ASP A O 1
ATOM 754 N N . GLY A 1 99 ? -16.537 -6.830 16.456 1.00 64.50 99 GLY A N 1
ATOM 755 C CA . GLY A 1 99 ? -17.292 -6.131 15.415 1.00 64.50 99 GLY A CA 1
ATOM 756 C C . GLY A 1 99 ? -17.336 -4.607 15.576 1.00 64.50 99 GLY A C 1
ATOM 757 O O . GLY A 1 99 ? -16.541 -3.998 16.289 1.00 64.50 99 GLY A O 1
ATOM 758 N N . LEU A 1 100 ? -18.263 -3.967 14.853 1.00 66.75 100 LEU A N 1
ATOM 759 C CA . LEU A 1 100 ? -18.395 -2.502 14.785 1.00 66.75 100 LEU A CA 1
ATOM 760 C C . LEU A 1 100 ? -18.647 -1.858 16.163 1.00 66.75 100 LEU A C 1
ATOM 762 O O . LEU A 1 100 ? -18.294 -0.700 16.369 1.00 66.75 100 LEU A O 1
ATOM 766 N N . LEU A 1 101 ? -19.242 -2.620 17.089 1.00 72.81 101 LEU A N 1
ATOM 767 C CA . LEU A 1 101 ? -19.612 -2.173 18.431 1.00 72.81 101 LEU A CA 1
ATOM 768 C C . LEU A 1 101 ? -18.390 -1.762 19.260 1.00 72.81 101 LEU A C 1
ATOM 770 O O . LEU A 1 101 ? -18.364 -0.653 19.791 1.00 72.81 101 LEU A O 1
ATOM 774 N N . ALA A 1 102 ? -17.344 -2.588 19.278 1.00 69.69 102 ALA A N 1
ATOM 775 C CA . ALA A 1 102 ? -16.112 -2.271 19.998 1.00 69.69 102 ALA A CA 1
ATOM 776 C C . ALA A 1 102 ? -15.408 -1.027 19.428 1.00 69.69 102 ALA A C 1
ATOM 778 O O . ALA A 1 102 ? -14.862 -0.217 20.176 1.00 69.69 102 ALA A O 1
ATOM 779 N N . ILE A 1 103 ? -15.480 -0.817 18.105 1.00 74.00 103 ILE A N 1
ATOM 780 C CA . ILE A 1 103 ? -14.979 0.420 17.486 1.00 74.00 103 ILE A CA 1
ATOM 781 C C . ILE A 1 103 ? -15.790 1.622 17.970 1.00 74.00 103 ILE A C 1
ATOM 783 O O . ILE A 1 103 ? -15.210 2.641 18.342 1.00 74.00 103 ILE A O 1
ATOM 787 N N . THR A 1 104 ? -17.124 1.533 17.961 1.00 80.50 104 THR A N 1
ATOM 788 C CA . THR A 1 104 ? -17.969 2.646 18.413 1.00 80.50 104 THR A CA 1
ATOM 789 C C . THR A 1 104 ? -17.746 2.981 19.883 1.00 80.50 104 THR A C 1
ATOM 791 O O . THR A 1 104 ? -17.689 4.160 20.222 1.00 80.50 104 THR A O 1
ATOM 794 N N . GLU A 1 105 ? -17.553 1.983 20.744 1.00 83.06 105 GLU A N 1
ATOM 795 C CA . GLU A 1 105 ? -17.243 2.195 22.160 1.00 83.06 105 GLU A CA 1
ATOM 796 C C . GLU A 1 105 ? -15.903 2.919 22.343 1.00 83.06 105 GLU A C 1
ATOM 798 O O . GLU A 1 105 ? -15.827 3.895 23.092 1.00 83.06 105 GLU A O 1
ATOM 803 N N . GLU A 1 106 ? -14.869 2.515 21.602 1.00 82.50 106 GLU A N 1
ATOM 804 C CA . GLU A 1 106 ? -13.553 3.155 21.655 1.00 82.50 106 GLU A CA 1
ATOM 805 C C . GLU A 1 106 ? -13.580 4.596 21.122 1.00 82.50 106 GLU A C 1
ATOM 807 O O . GLU A 1 106 ? -13.016 5.496 21.748 1.00 82.50 106 GLU A O 1
ATOM 812 N N . ILE A 1 107 ? -14.285 4.853 20.014 1.00 85.75 107 ILE A N 1
ATOM 813 C CA . ILE A 1 107 ? -14.462 6.213 19.476 1.00 85.75 107 ILE A CA 1
ATOM 814 C C . ILE A 1 107 ? -15.167 7.105 20.502 1.00 85.75 107 ILE A C 1
ATOM 816 O O . ILE A 1 107 ? -14.715 8.221 20.761 1.00 85.75 107 ILE A O 1
ATOM 820 N N . MET A 1 108 ? -16.253 6.621 21.111 1.00 90.56 108 MET A N 1
ATOM 821 C CA . MET A 1 108 ? -16.995 7.376 22.125 1.00 90.56 108 MET A CA 1
ATOM 822 C C . MET A 1 108 ? -16.132 7.657 23.361 1.00 90.56 108 MET A C 1
ATOM 824 O O . MET A 1 108 ? -16.175 8.761 23.908 1.00 90.56 108 MET A O 1
ATOM 828 N N . ARG A 1 109 ? -15.296 6.694 23.772 1.00 85.94 109 ARG A N 1
ATOM 829 C CA . ARG A 1 109 ? -14.336 6.857 24.871 1.00 85.94 109 ARG A CA 1
ATOM 830 C C . ARG A 1 109 ? -13.305 7.946 24.570 1.00 85.94 109 ARG A C 1
ATOM 832 O O . ARG A 1 109 ? -13.071 8.807 25.417 1.00 85.94 109 ARG A O 1
ATOM 839 N N . GLN A 1 110 ? -12.714 7.935 23.376 1.00 89.38 110 GLN A N 1
ATOM 840 C CA . GLN A 1 110 ? -11.729 8.939 22.959 1.00 89.38 110 GLN A CA 1
ATOM 841 C C . GLN A 1 110 ? -12.350 10.332 22.814 1.00 89.38 110 GLN A C 1
ATOM 843 O O . GLN A 1 110 ? -11.767 11.310 23.280 1.00 89.38 110 GLN A O 1
ATOM 848 N N . ALA A 1 111 ? -13.547 10.428 22.225 1.00 92.31 111 ALA A N 1
ATOM 849 C CA . ALA A 1 111 ? -14.273 11.689 22.089 1.00 92.31 111 ALA A CA 1
ATOM 850 C C . ALA A 1 111 ? -14.573 12.322 23.457 1.00 92.31 111 ALA A C 1
ATOM 852 O O . ALA A 1 111 ? -14.351 13.518 23.641 1.00 92.31 111 ALA A O 1
ATOM 853 N N . LYS A 1 112 ? -14.998 11.510 24.434 1.00 91.81 112 LYS A N 1
ATOM 854 C CA . LYS A 1 112 ? -15.222 11.963 25.810 1.00 91.81 112 LYS A CA 1
ATOM 855 C C . LYS A 1 112 ? -13.932 12.447 26.478 1.00 91.81 112 LYS A C 1
ATOM 857 O O . LYS A 1 112 ? -13.921 13.524 27.058 1.00 91.81 112 LYS A O 1
ATOM 862 N N . ALA A 1 113 ? -12.834 11.700 26.345 1.00 86.00 113 ALA A N 1
ATOM 863 C CA . ALA A 1 113 ? -11.541 12.100 26.909 1.00 86.00 113 ALA A CA 1
ATOM 864 C C . ALA A 1 113 ? -11.032 13.437 26.335 1.00 86.00 113 ALA A C 1
ATOM 866 O O . ALA A 1 113 ? -10.463 14.246 27.064 1.00 86.00 113 ALA A O 1
ATOM 867 N N . LEU A 1 114 ? -11.264 13.684 25.042 1.00 90.62 114 LEU A N 1
ATOM 868 C CA . LEU A 1 114 ? -10.979 14.964 24.389 1.00 90.62 114 LEU A CA 1
ATOM 869 C C . LEU A 1 114 ? -11.857 16.099 24.931 1.00 90.62 114 LEU A C 1
ATOM 871 O O . LEU A 1 114 ? -11.332 17.171 25.218 1.00 90.62 114 LEU A O 1
ATOM 875 N N . GLN A 1 115 ? -13.162 15.870 25.099 1.00 89.62 115 GLN A N 1
ATOM 876 C CA . GLN A 1 115 ? -14.076 16.861 25.682 1.00 89.62 115 GLN A CA 1
ATOM 877 C C . GLN A 1 115 ? -13.675 17.237 27.110 1.00 89.62 115 GLN A C 1
ATOM 879 O O . GLN A 1 115 ? -13.560 18.421 27.410 1.00 89.62 115 GLN A O 1
ATOM 884 N N . ASP A 1 116 ? -13.386 16.247 27.955 1.00 88.00 116 ASP A N 1
ATOM 885 C CA . ASP A 1 116 ? -12.961 16.474 29.339 1.00 88.00 116 ASP A CA 1
ATOM 886 C C . ASP A 1 116 ? -11.640 17.265 29.393 1.00 88.00 116 ASP A C 1
ATOM 888 O O . ASP A 1 116 ? -11.457 18.129 30.251 1.00 88.00 116 ASP A O 1
ATOM 892 N N . HIS A 1 117 ? -10.722 17.023 28.450 1.00 84.06 117 HIS A N 1
ATOM 893 C CA . HIS A 1 117 ? -9.485 17.797 28.328 1.00 84.06 117 HIS A CA 1
ATOM 894 C C . HIS A 1 117 ? -9.722 19.260 27.937 1.00 84.06 117 HIS A C 1
ATOM 896 O O . HIS A 1 117 ? -9.058 20.140 28.482 1.00 84.06 117 HIS A O 1
ATOM 902 N N . VAL A 1 118 ? -10.650 19.522 27.012 1.00 84.62 118 VAL A N 1
ATOM 903 C CA . VAL A 1 118 ? -11.009 20.886 26.593 1.00 84.62 118 VAL A CA 1
ATOM 904 C C . VAL A 1 118 ? -11.703 21.629 27.736 1.00 84.62 118 VAL A C 1
ATOM 906 O O . VAL A 1 118 ? -11.276 22.722 28.093 1.00 84.62 118 VAL A O 1
ATOM 909 N N . SER A 1 119 ? -12.693 21.010 28.387 1.00 79.12 119 SER A N 1
ATOM 910 C CA . SER A 1 119 ? -13.434 21.629 29.494 1.00 79.12 119 SER A CA 1
ATOM 911 C C . SER A 1 119 ? -12.571 21.899 30.732 1.00 79.12 119 SER A C 1
ATOM 913 O O . SER A 1 119 ? -12.774 22.901 31.411 1.00 79.12 119 SER A O 1
ATOM 915 N N . ASN A 1 120 ? -11.582 21.048 31.024 1.00 76.19 120 ASN A N 1
ATOM 916 C CA . ASN A 1 120 ? -10.635 21.294 32.117 1.00 76.19 120 ASN A CA 1
ATOM 917 C C . ASN A 1 120 ? -9.569 22.345 31.765 1.00 76.19 120 ASN A C 1
ATOM 919 O O . ASN A 1 120 ? -9.022 22.971 32.670 1.00 76.19 120 ASN A O 1
ATOM 923 N N . GLY A 1 121 ? -9.267 22.541 30.477 1.00 68.88 121 GLY A N 1
ATOM 924 C CA . GLY A 1 121 ? -8.392 23.618 30.009 1.00 68.88 121 GLY A CA 1
ATOM 925 C C . GLY A 1 121 ? -9.042 24.999 30.134 1.00 68.88 121 GLY A C 1
ATOM 926 O O . GLY A 1 121 ? -8.381 25.938 30.557 1.00 68.88 121 GLY A O 1
ATOM 927 N N . GLU A 1 122 ? -10.344 25.103 29.852 1.00 59.72 122 GLU A N 1
ATOM 928 C CA . GLU A 1 122 ? -11.121 26.351 29.969 1.00 59.72 122 GLU A CA 1
ATOM 929 C C . GLU A 1 122 ? -11.410 26.767 31.423 1.00 59.72 122 GLU A C 1
ATOM 931 O O . GLU A 1 122 ? -11.686 27.931 31.683 1.00 59.72 122 GLU A O 1
ATOM 936 N N . ALA A 1 123 ? -11.346 25.841 32.387 1.00 57.66 123 ALA A N 1
ATOM 937 C CA . ALA A 1 123 ? -11.555 26.134 33.810 1.00 57.66 123 ALA A CA 1
ATOM 938 C C . ALA A 1 123 ? -10.283 26.609 34.548 1.00 57.66 123 ALA A C 1
ATOM 940 O O . ALA A 1 123 ? -10.348 26.920 35.740 1.00 57.66 123 ALA A O 1
ATOM 941 N N . ALA A 1 124 ? -9.129 26.605 33.870 1.00 54.53 124 ALA A N 1
ATOM 942 C CA . ALA A 1 124 ? -7.826 26.975 34.424 1.00 54.53 124 ALA A CA 1
ATOM 943 C C . ALA A 1 124 ? -7.296 28.339 33.924 1.00 54.53 124 ALA A C 1
ATOM 945 O O . ALA A 1 124 ? -6.238 28.769 34.390 1.00 54.53 124 ALA A O 1
ATOM 946 N N . GLU A 1 125 ? -8.022 29.004 33.015 1.00 47.31 125 GLU A N 1
ATOM 947 C CA . GLU A 1 125 ? -7.860 30.422 32.632 1.00 47.31 125 GLU A CA 1
ATOM 948 C C . GLU A 1 125 ? -8.872 31.313 33.367 1.00 47.31 125 GLU A C 1
ATOM 950 O O . GLU A 1 125 ? -8.485 32.451 33.727 1.00 47.31 125 GLU A O 1
#